Protein AF-A0A1F8BMU8-F1 (afdb_monomer_lite)

Structure (mmCIF, N/CA/C/O backbone):
data_AF-A0A1F8BMU8-F1
#
_entry.id   AF-A0A1F8BMU8-F1
#
loop_
_atom_site.group_PDB
_atom_site.id
_atom_site.type_symbol
_atom_site.label_atom_id
_atom_site.label_alt_id
_atom_site.label_comp_id
_atom_site.label_asym_id
_atom_site.label_entity_id
_atom_site.label_seq_id
_atom_site.pdbx_PDB_ins_code
_atom_site.Cartn_x
_atom_site.Cartn_y
_atom_site.Cartn_z
_atom_site.occupancy
_atom_site.B_iso_or_equiv
_atom_site.auth_seq_id
_atom_site.auth_comp_id
_atom_site.auth_asym_id
_atom_site.auth_atom_id
_atom_site.pdbx_PDB_model_num
ATOM 1 N N . MET A 1 1 ? -16.454 21.401 8.840 1.00 41.22 1 MET A N 1
ATOM 2 C CA . MET A 1 1 ? -15.847 20.115 8.422 1.00 41.22 1 MET A CA 1
ATOM 3 C C . MET A 1 1 ? -16.507 18.999 9.232 1.00 41.22 1 MET A C 1
ATOM 5 O O . MET A 1 1 ? -16.259 18.903 10.428 1.00 41.22 1 MET A O 1
ATOM 9 N N . ALA A 1 2 ? -17.448 18.252 8.647 1.00 43.56 2 ALA A N 1
ATOM 10 C CA . ALA A 1 2 ? -18.217 17.238 9.374 1.00 43.56 2 ALA A CA 1
ATOM 11 C C . ALA A 1 2 ? -17.304 16.068 9.782 1.00 43.56 2 ALA A C 1
ATOM 13 O O . ALA A 1 2 ? -16.721 15.389 8.939 1.00 43.56 2 ALA A O 1
ATOM 14 N N . LYS A 1 3 ? -17.139 15.853 11.091 1.00 48.22 3 LYS A N 1
ATOM 15 C CA . LYS A 1 3 ? -16.296 14.789 11.647 1.00 48.22 3 LYS A CA 1
ATOM 16 C C . LYS A 1 3 ? -17.099 13.487 11.621 1.00 48.22 3 LYS A C 1
ATOM 18 O O . LYS A 1 3 ? -17.746 13.147 12.605 1.00 48.22 3 LYS A O 1
ATOM 23 N N . VAL A 1 4 ? -17.082 12.779 10.491 1.00 61.41 4 VAL A N 1
ATOM 24 C CA . VAL A 1 4 ? -17.689 11.443 10.387 1.00 61.41 4 VAL A CA 1
ATOM 25 C C . VAL A 1 4 ? -16.985 10.531 11.399 1.00 61.41 4 VAL A C 1
ATOM 27 O O . VAL A 1 4 ? -15.800 10.215 11.264 1.00 61.41 4 VAL A O 1
ATOM 30 N N . ARG A 1 5 ? -17.683 10.182 12.485 1.00 62.53 5 ARG A N 1
ATOM 31 C CA . ARG A 1 5 ? -17.206 9.217 13.482 1.00 62.53 5 ARG A CA 1
ATOM 32 C C . ARG A 1 5 ? -17.523 7.821 12.957 1.00 62.53 5 ARG A C 1
ATOM 34 O O . ARG A 1 5 ? -18.650 7.357 13.069 1.00 62.53 5 ARG A O 1
ATOM 41 N N . LEU A 1 6 ? -16.527 7.178 12.355 1.00 64.56 6 LEU A N 1
ATOM 42 C CA . LEU A 1 6 ? -16.602 5.762 12.003 1.00 64.56 6 LEU A CA 1
ATOM 43 C C . LEU A 1 6 ? -16.739 4.918 13.274 1.00 64.56 6 LEU A C 1
ATOM 45 O O . LEU A 1 6 ? -16.108 5.216 14.290 1.00 64.56 6 LEU A O 1
ATOM 49 N N . SER A 1 7 ? -17.548 3.859 13.210 1.00 76.56 7 SER A N 1
ATOM 50 C CA . SER A 1 7 ? -17.653 2.893 14.305 1.00 76.56 7 SER A CA 1
ATOM 51 C C . SER A 1 7 ? -16.315 2.171 14.524 1.00 76.56 7 SER A C 1
ATOM 53 O O . SER A 1 7 ? -15.480 2.076 13.616 1.00 76.56 7 SER A O 1
ATOM 55 N N . LYS A 1 8 ? -16.105 1.643 15.735 1.00 72.81 8 LYS A N 1
ATOM 56 C CA . LYS A 1 8 ? -14.889 0.903 16.122 1.00 72.81 8 LYS A CA 1
ATOM 57 C C . LYS A 1 8 ? -14.607 -0.266 15.168 1.00 72.81 8 LYS A C 1
ATOM 59 O O . LYS A 1 8 ? -13.483 -0.443 14.705 1.00 72.81 8 LYS A O 1
ATOM 64 N N . SER A 1 9 ? -15.663 -0.998 14.805 1.00 75.56 9 SER A N 1
ATOM 65 C CA . SER A 1 9 ? -15.611 -2.101 13.839 1.00 75.56 9 SER A CA 1
ATOM 66 C C . SER A 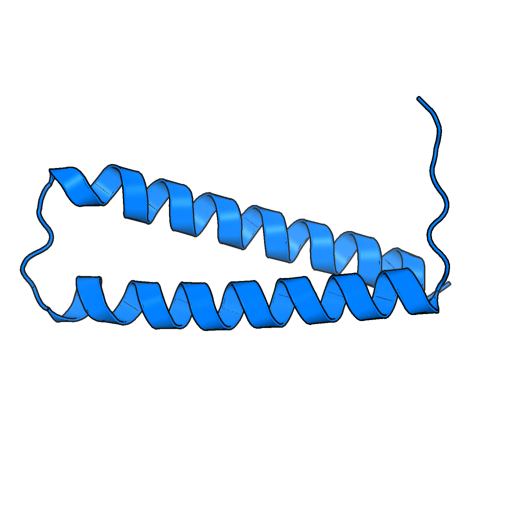1 9 ? -15.233 -1.620 12.433 1.00 75.56 9 SER A C 1
ATOM 68 O O . SER A 1 9 ? -14.279 -2.129 11.849 1.00 75.56 9 SER A O 1
ATOM 70 N N . ALA A 1 10 ? -15.890 -0.569 11.925 1.00 72.38 10 ALA A N 1
ATOM 71 C CA . ALA A 1 10 ? -15.592 -0.018 10.600 1.00 72.38 10 ALA A CA 1
ATOM 72 C C . ALA A 1 10 ? -14.147 0.495 10.494 1.00 72.38 10 ALA A C 1
ATOM 74 O O . ALA A 1 10 ? -13.477 0.269 9.490 1.00 72.38 10 ALA A O 1
ATOM 75 N N . SER A 1 11 ? -13.640 1.127 11.555 1.00 74.94 11 SER A N 1
ATOM 76 C CA . SER A 1 11 ? -12.260 1.621 11.612 1.00 74.94 11 SER A CA 1
ATOM 77 C C . SER A 1 11 ? -11.233 0.479 11.597 1.00 74.94 11 SER A C 1
ATOM 79 O O . SER A 1 11 ? -10.215 0.580 10.913 1.00 74.94 11 SER A O 1
ATOM 81 N N . LYS A 1 12 ? -11.513 -0.637 12.286 1.00 75.62 12 LYS A N 1
ATOM 82 C CA . LYS A 1 12 ? -10.653 -1.833 12.273 1.00 75.62 12 LYS A CA 1
ATOM 83 C C . LYS A 1 12 ? -10.633 -2.509 10.898 1.00 75.62 12 LYS A C 1
ATOM 85 O O . LYS A 1 12 ? -9.562 -2.871 10.419 1.00 75.62 12 LYS A O 1
ATOM 90 N N . VAL A 1 13 ? -11.795 -2.635 10.250 1.00 76.19 13 VAL A N 1
ATOM 91 C CA . VAL A 1 13 ? -11.908 -3.193 8.891 1.00 76.19 13 VAL A CA 1
ATOM 92 C C . VAL A 1 13 ? -11.140 -2.334 7.886 1.00 76.19 13 VAL A C 1
ATOM 94 O O . VAL A 1 13 ? -10.324 -2.866 7.142 1.00 76.19 13 VAL A O 1
ATOM 97 N N . LEU A 1 14 ? -11.322 -1.010 7.914 1.00 73.69 14 LEU A N 1
ATOM 98 C CA . LEU A 1 14 ? -10.582 -0.077 7.055 1.00 73.69 14 LEU A CA 1
ATOM 99 C C . LEU A 1 14 ? -9.069 -0.199 7.244 1.00 73.69 14 LEU A C 1
ATOM 101 O O . LEU A 1 14 ? -8.338 -0.309 6.265 1.00 73.69 14 LEU A O 1
ATOM 105 N N . SER A 1 15 ? -8.602 -0.227 8.495 1.00 75.50 15 SER A N 1
ATOM 106 C CA . SER A 1 15 ? -7.180 -0.404 8.802 1.00 75.50 15 SER A CA 1
ATOM 107 C C . SER A 1 15 ? -6.628 -1.705 8.206 1.00 75.50 15 SER A C 1
ATOM 109 O O . SER A 1 15 ? -5.585 -1.674 7.551 1.00 75.50 15 SER A O 1
ATOM 111 N N . SER A 1 16 ? -7.358 -2.816 8.342 1.00 77.88 16 SER A N 1
ATOM 112 C CA . SER A 1 16 ? -6.968 -4.103 7.756 1.00 77.88 16 SER A CA 1
ATOM 113 C C . SER A 1 16 ? -6.915 -4.058 6.228 1.00 77.88 16 SER A C 1
ATOM 115 O O . SER A 1 16 ? -5.943 -4.524 5.644 1.00 77.88 16 SER A O 1
ATOM 117 N N . VAL A 1 17 ? -7.924 -3.471 5.576 1.00 80.56 17 VAL A N 1
ATOM 118 C CA . VAL A 1 17 ? -7.979 -3.353 4.108 1.00 80.56 17 VAL A CA 1
ATOM 119 C C . VAL A 1 17 ? -6.803 -2.533 3.580 1.00 80.56 17 VAL A C 1
ATOM 121 O O . VAL A 1 17 ? -6.162 -2.935 2.611 1.00 80.56 17 VAL A O 1
ATOM 124 N N . PHE A 1 18 ? -6.471 -1.415 4.231 1.00 78.00 18 PHE A N 1
ATOM 125 C C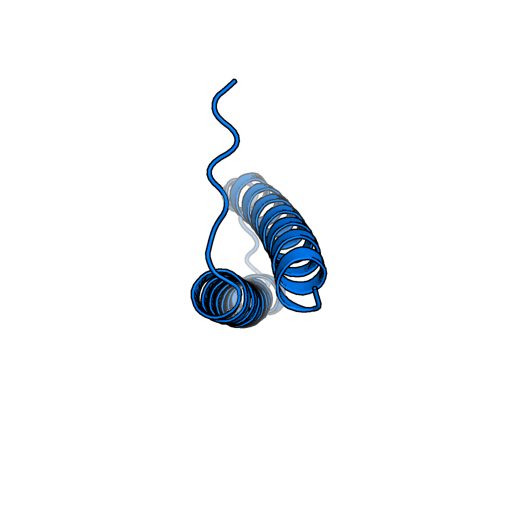A . PHE A 1 18 ? -5.330 -0.591 3.826 1.00 78.00 18 PHE A CA 1
ATOM 126 C C . PHE A 1 18 ? -3.986 -1.301 4.004 1.00 78.00 18 PHE A C 1
ATOM 128 O O . PHE A 1 18 ? -3.101 -1.117 3.168 1.00 78.00 18 PHE A O 1
ATOM 135 N N . VAL A 1 19 ? -3.823 -2.113 5.054 1.00 78.06 19 VAL A N 1
ATOM 136 C CA . VAL A 1 19 ? -2.604 -2.917 5.253 1.00 78.06 19 VAL A CA 1
ATOM 137 C C . VAL A 1 19 ? -2.471 -3.949 4.140 1.00 78.06 19 VAL A C 1
ATOM 139 O O . VAL A 1 19 ? -1.452 -3.957 3.458 1.00 78.06 19 VAL A O 1
ATOM 142 N N . SER A 1 20 ? -3.519 -4.736 3.879 1.00 77.06 20 SER A N 1
ATOM 143 C CA . SER A 1 20 ? -3.490 -5.749 2.818 1.00 77.06 20 SER A CA 1
ATOM 144 C C . SER A 1 20 ? -3.258 -5.138 1.434 1.00 77.06 20 SER A C 1
ATOM 146 O O . SER A 1 20 ? -2.478 -5.671 0.650 1.00 77.06 20 SER A O 1
ATOM 148 N N 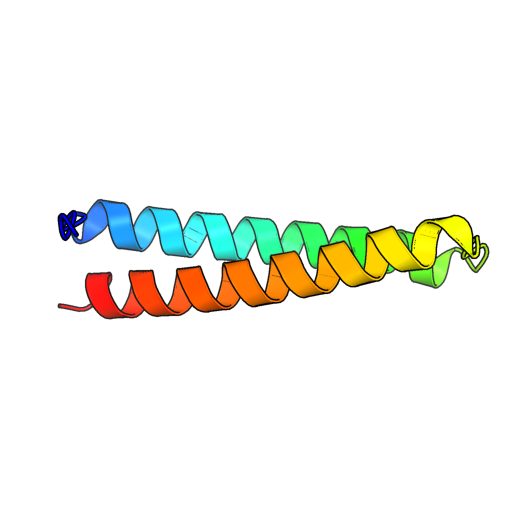. PHE A 1 21 ? -3.876 -3.990 1.131 1.00 78.81 21 PHE A N 1
ATOM 149 C CA . PHE A 1 21 ? -3.608 -3.265 -0.114 1.00 78.81 21 PHE A CA 1
ATOM 150 C C . PHE A 1 21 ? -2.141 -2.831 -0.214 1.00 78.81 21 PHE A C 1
ATOM 152 O O . PHE A 1 21 ? -1.515 -3.022 -1.255 1.00 78.81 21 PHE A O 1
ATOM 159 N N . SER A 1 22 ? -1.585 -2.287 0.872 1.00 75.44 22 SER A N 1
ATOM 160 C CA . SER A 1 22 ? -0.189 -1.838 0.920 1.00 75.44 22 SER A CA 1
ATOM 161 C C . SER A 1 22 ? 0.784 -2.997 0.699 1.00 75.44 22 SER A C 1
ATOM 163 O O . SER A 1 22 ? 1.728 -2.853 -0.071 1.00 75.44 22 SER A O 1
ATOM 165 N N . GLU A 1 23 ? 0.535 -4.156 1.314 1.00 78.69 23 GLU A N 1
ATOM 166 C CA . GLU A 1 23 ? 1.347 -5.368 1.141 1.00 78.69 23 GLU A CA 1
ATOM 167 C C . GLU A 1 23 ? 1.319 -5.883 -0.301 1.00 78.69 23 GLU A C 1
ATOM 169 O O . GLU A 1 23 ? 2.375 -6.110 -0.893 1.00 78.69 23 GLU A O 1
ATOM 174 N N . VAL A 1 24 ? 0.128 -6.020 -0.895 1.00 79.19 24 VAL A N 1
ATOM 175 C CA . VAL A 1 24 ? -0.024 -6.471 -2.289 1.00 79.19 24 VAL A CA 1
ATOM 176 C C . VAL A 1 24 ? 0.642 -5.490 -3.247 1.00 79.19 24 VAL A C 1
ATOM 178 O O . VAL A 1 24 ? 1.313 -5.900 -4.195 1.00 79.19 24 VAL A O 1
ATOM 181 N N . PHE A 1 25 ? 0.504 -4.191 -2.991 1.00 76.69 25 PHE A N 1
ATOM 182 C CA . PHE A 1 25 ? 1.112 -3.167 -3.821 1.00 76.69 25 PHE A CA 1
ATOM 183 C C . PHE A 1 25 ? 2.646 -3.191 -3.735 1.00 76.69 25 PHE A C 1
ATOM 185 O O . PHE A 1 25 ? 3.313 -3.207 -4.771 1.00 76.69 25 PHE A O 1
ATOM 192 N N . LEU A 1 26 ? 3.215 -3.281 -2.529 1.00 73.88 26 LEU A N 1
ATOM 193 C CA . LEU A 1 26 ? 4.658 -3.454 -2.311 1.00 73.88 26 LEU A CA 1
ATOM 194 C C . LEU A 1 26 ? 5.188 -4.726 -2.984 1.00 73.88 26 LEU A C 1
ATOM 196 O O . LEU A 1 26 ? 6.220 -4.680 -3.650 1.00 73.88 26 LEU A O 1
ATOM 200 N N . ALA A 1 27 ? 4.464 -5.841 -2.886 1.00 75.56 27 ALA A N 1
ATOM 201 C CA . ALA A 1 27 ? 4.815 -7.076 -3.583 1.00 75.56 27 ALA A CA 1
ATOM 202 C C . ALA A 1 27 ? 4.771 -6.907 -5.113 1.00 75.56 27 ALA A C 1
ATOM 204 O O . ALA A 1 27 ? 5.661 -7.378 -5.820 1.00 75.56 27 ALA A O 1
ATOM 205 N N . SER A 1 28 ? 3.783 -6.175 -5.636 1.00 74.00 28 SER A N 1
ATOM 206 C CA . SER A 1 28 ? 3.686 -5.878 -7.069 1.00 74.00 28 SER A CA 1
ATOM 207 C C . SER A 1 28 ? 4.799 -4.951 -7.567 1.00 74.00 28 SER A C 1
ATOM 209 O O . SER A 1 28 ? 5.208 -5.067 -8.715 1.00 74.00 28 SER A O 1
ATOM 211 N N . LEU A 1 29 ? 5.320 -4.071 -6.704 1.00 68.81 29 LEU A N 1
ATOM 212 C CA . LEU A 1 29 ? 6.428 -3.150 -6.979 1.00 68.81 29 LEU A CA 1
ATOM 213 C C . LEU A 1 29 ? 7.773 -3.871 -7.124 1.00 68.81 29 LEU A C 1
ATOM 215 O O . LEU A 1 29 ? 8.638 -3.418 -7.872 1.00 68.81 29 LEU A O 1
ATOM 219 N N . ILE A 1 30 ? 7.944 -5.000 -6.437 1.00 67.00 30 ILE A N 1
ATOM 220 C CA . ILE A 1 30 ? 9.154 -5.827 -6.501 1.00 67.00 30 ILE A CA 1
ATOM 221 C C . ILE A 1 30 ? 9.312 -6.416 -7.910 1.00 67.00 30 ILE A C 1
ATOM 223 O O . ILE A 1 30 ? 10.390 -6.357 -8.490 1.00 67.00 30 ILE A O 1
ATOM 227 N N . ILE A 1 31 ? 8.238 -6.900 -8.533 1.00 66.19 31 ILE A N 1
ATOM 228 C CA . ILE A 1 31 ? 8.313 -7.578 -9.838 1.00 66.19 31 ILE A CA 1
ATOM 229 C C . ILE A 1 31 ? 8.967 -6.690 -10.936 1.00 66.19 31 ILE A C 1
ATOM 231 O O . ILE A 1 31 ? 9.935 -7.134 -11.553 1.00 66.19 31 ILE A O 1
ATOM 235 N N . PRO A 1 32 ? 8.554 -5.424 -11.161 1.00 62.28 32 PRO A N 1
ATOM 236 C CA . PRO A 1 32 ? 9.212 -4.513 -12.101 1.00 62.28 32 PRO A CA 1
ATOM 237 C C . PRO A 1 32 ? 10.667 -4.175 -11.754 1.00 62.28 32 PRO A C 1
ATOM 239 O O . PRO A 1 32 ? 11.473 -4.002 -12.666 1.00 62.28 32 PRO A O 1
ATOM 242 N N . VAL A 1 33 ? 11.002 -4.064 -10.462 1.00 59.75 33 VAL A N 1
ATOM 243 C CA . VAL A 1 33 ? 12.358 -3.716 -9.999 1.00 59.75 33 VAL A CA 1
ATOM 244 C C . VAL A 1 33 ? 13.346 -4.842 -10.317 1.00 59.75 33 VAL A C 1
ATOM 246 O O . VAL A 1 33 ? 14.467 -4.573 -10.744 1.00 59.75 33 VAL A O 1
ATOM 249 N N . PHE A 1 34 ? 12.920 -6.100 -10.187 1.00 60.41 34 PHE A N 1
ATOM 250 C CA . PHE A 1 34 ? 13.762 -7.272 -10.451 1.00 60.41 34 PHE A CA 1
ATOM 251 C C . PHE A 1 34 ? 13.819 -7.680 -11.932 1.00 60.41 34 PHE A C 1
ATOM 253 O O . PHE A 1 34 ? 14.743 -8.379 -12.333 1.00 60.41 34 PHE A O 1
ATOM 260 N N . ILE A 1 35 ? 12.883 -7.220 -12.770 1.00 64.25 35 ILE A N 1
ATOM 261 C CA . ILE A 1 35 ? 12.870 -7.524 -14.216 1.00 64.25 35 ILE A CA 1
ATOM 262 C C . ILE A 1 35 ? 13.882 -6.659 -15.011 1.00 64.25 35 ILE A C 1
ATOM 264 O O . ILE A 1 35 ? 14.028 -6.824 -16.221 1.00 64.25 35 ILE A O 1
ATOM 268 N N . SER A 1 36 ? 14.641 -5.766 -14.357 1.00 55.16 36 SER A N 1
ATOM 269 C CA . SER A 1 36 ? 15.754 -4.956 -14.910 1.00 55.16 36 SER A CA 1
ATOM 270 C C . SER A 1 36 ? 15.447 -4.078 -16.136 1.00 55.16 36 SER A C 1
ATOM 272 O O . SER A 1 36 ? 16.294 -3.290 -16.549 1.00 55.16 36 SER A O 1
ATOM 274 N N . ARG A 1 37 ? 14.235 -4.125 -16.697 1.00 60.00 37 ARG A N 1
ATOM 275 C CA . ARG A 1 37 ? 13.735 -3.196 -17.720 1.00 60.00 37 ARG A CA 1
ATOM 276 C C . ARG A 1 37 ? 12.853 -2.142 -17.066 1.00 60.00 37 ARG A C 1
ATOM 278 O O . ARG A 1 37 ? 11.656 -2.053 -17.333 1.00 60.00 37 ARG A O 1
ATOM 285 N N . VAL A 1 38 ? 13.443 -1.361 -16.167 1.00 57.50 38 VAL A N 1
ATOM 286 C CA . VAL A 1 38 ? 12.776 -0.168 -15.641 1.00 57.50 38 VAL A CA 1
ATOM 287 C C . VAL A 1 38 ? 12.815 0.884 -16.744 1.00 57.50 38 VAL A C 1
ATOM 289 O O . VAL A 1 38 ? 13.780 1.627 -16.895 1.00 57.50 38 VAL A O 1
ATOM 292 N N . GLU A 1 39 ? 11.776 0.905 -17.575 1.00 67.69 39 GLU A N 1
ATOM 293 C CA . GLU A 1 39 ? 11.559 1.996 -18.521 1.00 67.69 39 GLU A CA 1
ATOM 294 C C . GLU A 1 39 ? 11.450 3.307 -17.733 1.00 67.69 39 GLU A C 1
ATOM 296 O O . GLU A 1 39 ? 10.699 3.382 -16.759 1.00 67.69 39 GLU A O 1
ATOM 301 N N . ILE A 1 40 ? 12.164 4.354 -18.160 1.00 66.44 40 ILE A N 1
ATOM 302 C CA . ILE A 1 40 ? 12.144 5.679 -17.507 1.00 66.44 40 ILE A CA 1
ATOM 303 C C . ILE A 1 40 ? 10.700 6.191 -17.348 1.00 66.44 40 ILE A C 1
ATOM 305 O O . ILE A 1 40 ? 10.355 6.790 -16.332 1.00 66.44 40 ILE A O 1
ATOM 309 N N . ALA A 1 41 ? 9.822 5.855 -18.298 1.00 71.81 41 ALA A N 1
ATOM 310 C CA . ALA A 1 41 ? 8.394 6.163 -18.269 1.00 71.81 41 ALA A CA 1
ATOM 311 C C . ALA A 1 41 ? 7.619 5.532 -17.090 1.00 71.81 41 ALA A C 1
ATOM 313 O O . ALA A 1 41 ? 6.546 6.017 -16.737 1.00 71.81 41 ALA A O 1
ATOM 314 N N . ARG A 1 42 ? 8.139 4.473 -16.455 1.00 70.12 42 ARG A N 1
ATOM 315 C CA . ARG A 1 42 ? 7.515 3.811 -15.296 1.00 70.12 42 ARG A CA 1
ATOM 316 C C . ARG A 1 42 ? 7.984 4.372 -13.958 1.00 70.12 42 ARG A C 1
ATOM 318 O O . ARG A 1 42 ? 7.300 4.162 -12.962 1.00 70.12 42 ARG A O 1
ATOM 325 N N . ILE A 1 43 ? 9.086 5.126 -13.916 1.00 76.50 43 ILE A N 1
ATOM 326 C CA . ILE A 1 43 ? 9.600 5.751 -12.684 1.00 76.50 43 ILE A CA 1
ATOM 327 C C . ILE A 1 43 ? 8.538 6.639 -12.004 1.00 76.50 43 ILE A C 1
ATOM 329 O O . ILE A 1 43 ? 8.338 6.478 -10.799 1.00 76.50 43 ILE A O 1
ATOM 333 N N . PRO A 1 44 ? 7.781 7.497 -12.724 1.00 77.44 44 PRO A N 1
ATOM 334 C CA . PRO A 1 44 ? 6.704 8.276 -12.114 1.00 77.44 44 PRO A CA 1
ATOM 335 C C . PRO A 1 44 ? 5.617 7.402 -11.480 1.00 77.44 44 PRO A C 1
ATOM 337 O O . PRO A 1 44 ? 5.129 7.728 -10.403 1.00 77.44 44 PRO A O 1
ATOM 340 N N . VAL A 1 45 ? 5.272 6.274 -12.112 1.00 78.44 45 VAL A N 1
ATOM 341 C CA . VAL A 1 45 ? 4.260 5.324 -11.618 1.00 78.44 45 VAL A CA 1
ATOM 342 C C . VAL A 1 45 ? 4.748 4.613 -10.356 1.00 78.44 45 VAL A C 1
ATOM 344 O O . VAL A 1 45 ? 3.988 4.474 -9.401 1.00 78.44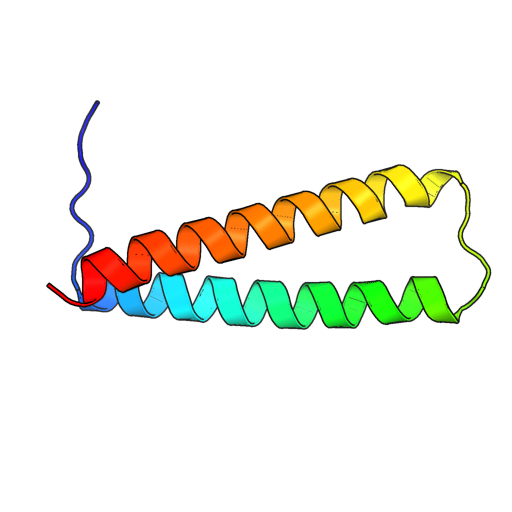 45 VAL A O 1
ATOM 347 N N . LEU A 1 46 ? 6.025 4.218 -10.320 1.00 75.62 46 LEU A N 1
ATOM 348 C CA . LEU A 1 46 ? 6.650 3.616 -9.141 1.00 75.62 46 LEU A CA 1
ATOM 349 C C . LEU A 1 46 ? 6.665 4.605 -7.963 1.00 75.62 46 LEU A C 1
ATOM 351 O O . LEU A 1 46 ? 6.272 4.241 -6.857 1.00 75.62 46 LEU A O 1
ATOM 355 N N . ILE A 1 47 ? 7.041 5.867 -8.204 1.00 81.19 47 ILE A N 1
ATOM 356 C CA . ILE A 1 47 ? 7.044 6.929 -7.183 1.00 81.19 47 ILE A CA 1
ATOM 357 C C . ILE A 1 47 ? 5.624 7.197 -6.666 1.00 81.19 47 ILE A C 1
ATOM 359 O O . ILE A 1 47 ? 5.409 7.212 -5.455 1.00 81.19 47 ILE A O 1
ATOM 363 N N . LEU A 1 48 ? 4.642 7.359 -7.562 1.00 80.50 48 LEU A N 1
ATOM 364 C CA . LEU A 1 48 ? 3.226 7.512 -7.197 1.00 80.50 48 LEU A CA 1
ATOM 365 C C . LEU A 1 48 ? 2.738 6.338 -6.350 1.00 80.50 48 LEU A C 1
ATOM 367 O O . LEU A 1 48 ? 2.065 6.532 -5.342 1.00 80.50 48 LEU A O 1
ATOM 371 N N . GLY A 1 49 ? 3.129 5.128 -6.730 1.00 79.38 49 GLY A N 1
ATOM 372 C CA . GLY A 1 49 ? 2.843 3.914 -5.992 1.00 79.38 49 GLY A CA 1
ATOM 373 C C . GLY A 1 49 ? 3.363 3.924 -4.559 1.00 79.38 49 GLY A C 1
ATOM 374 O O . GLY A 1 49 ? 2.624 3.648 -3.610 1.00 79.38 49 GLY A O 1
ATOM 375 N N . VAL A 1 50 ? 4.639 4.266 -4.390 1.00 81.81 50 VAL A N 1
ATOM 376 C CA . VAL A 1 50 ? 5.270 4.375 -3.070 1.00 81.81 50 VAL A CA 1
ATOM 377 C C . VAL A 1 50 ? 4.554 5.429 -2.220 1.00 81.81 50 VAL A C 1
ATOM 379 O O . VAL A 1 50 ? 4.223 5.162 -1.065 1.00 81.81 50 VAL A O 1
ATOM 382 N N . LEU A 1 51 ? 4.223 6.591 -2.793 1.00 80.69 51 LEU A N 1
ATOM 383 C CA . LEU A 1 51 ? 3.483 7.646 -2.092 1.00 80.69 51 LEU A CA 1
ATOM 384 C C . LEU A 1 51 ? 2.079 7.193 -1.657 1.00 80.69 51 LEU A C 1
ATOM 386 O O . LEU A 1 51 ? 1.680 7.445 -0.519 1.00 80.69 51 LEU A O 1
ATOM 390 N N . LEU A 1 52 ? 1.345 6.485 -2.521 1.00 80.12 52 LEU A N 1
ATOM 391 C CA . LEU A 1 52 ? 0.023 5.929 -2.202 1.00 80.12 52 LEU A CA 1
ATOM 392 C C . LEU A 1 52 ? 0.089 4.872 -1.094 1.00 80.12 52 LEU A C 1
ATOM 394 O O . LEU A 1 52 ? -0.802 4.805 -0.243 1.00 80.12 52 LEU A O 1
ATOM 398 N N . THR A 1 53 ? 1.158 4.080 -1.069 1.00 80.06 53 THR A N 1
ATOM 399 C CA . THR A 1 53 ? 1.403 3.083 -0.020 1.00 80.06 53 THR A CA 1
ATOM 400 C C . THR A 1 53 ? 1.640 3.764 1.324 1.00 80.06 53 THR A C 1
ATOM 402 O O . THR A 1 53 ? 0.979 3.437 2.308 1.00 80.06 53 THR A O 1
ATOM 405 N N . ILE A 1 54 ? 2.511 4.778 1.365 1.00 79.75 54 ILE A N 1
ATOM 406 C CA . ILE A 1 54 ? 2.778 5.567 2.578 1.00 79.75 54 ILE A CA 1
ATOM 407 C C . ILE A 1 54 ? 1.488 6.221 3.094 1.00 79.75 54 ILE A C 1
ATOM 409 O O . ILE A 1 54 ? 1.192 6.154 4.289 1.00 79.75 54 ILE A O 1
ATOM 413 N N . ALA A 1 55 ? 0.682 6.801 2.199 1.00 79.50 55 ALA A N 1
ATOM 414 C CA . ALA A 1 55 ? -0.604 7.392 2.558 1.00 79.50 55 ALA A CA 1
ATOM 415 C C . ALA A 1 55 ? -1.575 6.353 3.148 1.00 79.50 55 ALA A C 1
ATOM 417 O O . ALA A 1 55 ? -2.220 6.618 4.164 1.00 79.50 55 ALA A O 1
ATOM 418 N N . SER A 1 56 ? -1.642 5.158 2.556 1.00 77.25 56 SER A N 1
ATOM 419 C CA . SER A 1 56 ? -2.503 4.060 3.018 1.00 77.25 56 SER A CA 1
ATOM 420 C C . SER A 1 56 ? -2.090 3.541 4.396 1.00 77.25 56 SER A C 1
ATOM 422 O O . SER A 1 56 ? -2.944 3.350 5.263 1.00 77.25 56 SER A O 1
ATOM 424 N N . VAL A 1 57 ? -0.786 3.391 4.647 1.00 76.75 57 VAL A N 1
ATOM 425 C CA . VAL A 1 57 ? -0.250 3.025 5.968 1.00 76.75 57 VAL A CA 1
ATOM 426 C C . VAL A 1 57 ? -0.602 4.091 7.007 1.00 76.75 57 VAL A C 1
ATOM 428 O O . VAL A 1 57 ? -1.093 3.761 8.088 1.00 76.75 57 VAL A O 1
ATOM 431 N N . PHE A 1 58 ? -0.436 5.374 6.677 1.00 80.81 58 PHE A N 1
ATOM 432 C CA . PHE A 1 58 ? -0.792 6.471 7.578 1.00 80.81 58 PHE A CA 1
ATOM 433 C C . PHE A 1 58 ? -2.293 6.495 7.910 1.00 80.81 58 PHE A C 1
ATOM 435 O O . PHE A 1 58 ? -2.677 6.638 9.075 1.00 80.81 58 PHE A O 1
ATOM 442 N N . LEU A 1 59 ? -3.152 6.304 6.903 1.00 78.00 59 LEU A N 1
ATOM 443 C CA . LEU A 1 59 ? -4.599 6.152 7.081 1.00 78.00 59 LEU A CA 1
ATOM 444 C C . LEU A 1 59 ? -4.917 4.956 7.982 1.00 78.00 59 LEU A C 1
ATOM 446 O O . LEU A 1 59 ? -5.704 5.093 8.918 1.00 78.00 59 LEU A O 1
ATOM 450 N N . SER A 1 60 ? -4.267 3.813 7.757 1.00 72.94 60 SER A N 1
ATOM 451 C CA . SER A 1 60 ? -4.452 2.613 8.571 1.00 72.94 60 SER A CA 1
ATOM 452 C C . SER A 1 60 ? -4.120 2.849 10.044 1.00 72.94 60 SER A C 1
ATOM 454 O O . SER A 1 60 ? -4.935 2.520 10.905 1.00 72.94 60 SER A O 1
ATOM 456 N N . ILE A 1 61 ? -2.992 3.503 10.344 1.00 77.06 61 ILE A N 1
ATOM 457 C CA . ILE A 1 61 ? -2.607 3.866 11.717 1.00 77.06 61 ILE A CA 1
ATOM 458 C C . ILE A 1 61 ? -3.669 4.773 12.345 1.00 77.06 61 ILE A C 1
ATOM 460 O O . ILE A 1 61 ? -4.142 4.501 13.448 1.00 77.06 61 ILE A O 1
ATOM 464 N N . LYS A 1 62 ? -4.116 5.814 11.630 1.00 77.25 62 LYS A N 1
ATOM 465 C CA . LYS A 1 62 ? -5.137 6.745 12.138 1.00 77.25 62 LYS A CA 1
ATOM 466 C C . LYS A 1 62 ? -6.483 6.079 12.406 1.00 77.25 62 LYS A C 1
ATOM 468 O O . LYS A 1 62 ? -7.143 6.423 13.390 1.00 77.25 62 LYS A O 1
ATOM 473 N N . PHE A 1 63 ? -6.911 5.145 11.562 1.00 73.69 63 PHE A N 1
ATOM 474 C CA . PHE A 1 63 ? -8.135 4.383 11.808 1.00 73.69 63 PHE A CA 1
ATOM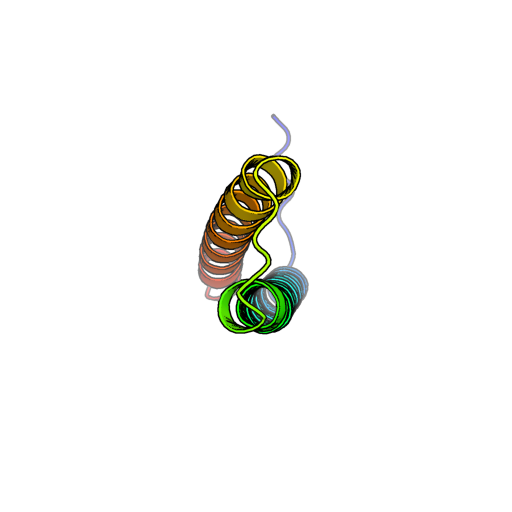 475 C C . PHE A 1 63 ? -7.949 3.350 12.923 1.00 73.69 63 PHE A C 1
ATOM 477 O O . PHE A 1 63 ? -8.840 3.211 13.757 1.00 73.69 63 PHE A O 1
ATOM 484 N N . GLY A 1 64 ? -6.791 2.693 13.012 1.00 69.94 64 GLY A N 1
ATOM 485 C CA . GLY A 1 64 ? -6.452 1.767 14.093 1.00 69.94 64 GLY A CA 1
ATOM 486 C C . GLY A 1 64 ? -6.423 2.435 15.473 1.00 69.94 64 GLY A C 1
ATOM 487 O O . GLY A 1 64 ? -6.989 1.897 16.423 1.00 69.94 64 GLY A O 1
ATOM 488 N N . GLU A 1 65 ? -5.853 3.640 15.581 1.00 71.62 65 GLU A N 1
ATOM 489 C CA . GLU A 1 65 ? -5.895 4.460 16.803 1.00 71.62 65 GLU A CA 1
ATOM 490 C C . GLU A 1 65 ? -7.337 4.776 17.214 1.00 71.62 65 GLU A C 1
ATOM 492 O O . GLU A 1 65 ? -7.716 4.587 18.369 1.00 71.62 65 GLU A O 1
ATOM 497 N N . ARG A 1 66 ? -8.180 5.194 16.260 1.00 63.59 66 ARG A N 1
ATOM 498 C CA . A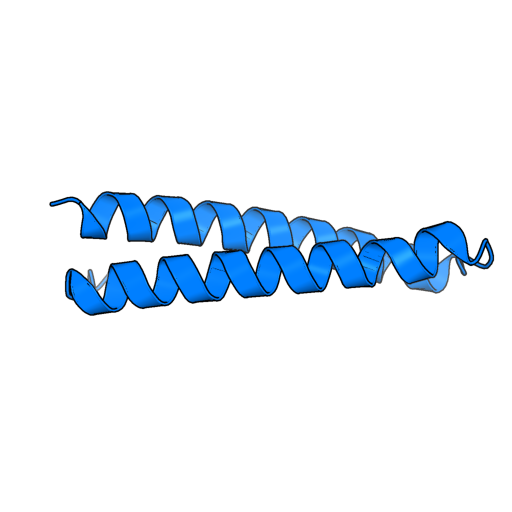RG A 1 66 ? -9.604 5.464 16.520 1.00 63.59 66 ARG A CA 1
ATOM 499 C C . ARG A 1 66 ? -10.400 4.208 16.870 1.00 63.59 66 ARG A C 1
ATOM 501 O O . ARG A 1 66 ? -11.374 4.310 17.605 1.00 63.59 66 ARG A O 1
ATOM 508 N N . ALA A 1 67 ? -9.992 3.046 16.365 1.00 57.03 67 ALA A N 1
ATOM 509 C CA . ALA A 1 67 ? -10.595 1.751 16.662 1.00 57.03 67 ALA A CA 1
ATOM 510 C C . ALA A 1 67 ? -10.157 1.162 18.012 1.00 57.03 67 ALA A C 1
ATOM 512 O O . ALA A 1 67 ? -10.732 0.164 18.436 1.00 57.03 67 ALA A O 1
ATOM 513 N N . LYS A 1 68 ? -9.126 1.703 18.674 1.00 55.94 68 LYS A N 1
ATOM 514 C CA . LYS A 1 68 ? -8.697 1.246 20.006 1.00 55.94 68 LYS A CA 1
ATOM 515 C C . LYS A 1 68 ? -9.447 1.928 21.156 1.00 55.94 68 LYS A C 1
ATOM 517 O O . LYS A 1 68 ? -9.414 1.386 22.256 1.00 55.94 68 LYS A O 1
ATOM 522 N N . ILE A 1 69 ? -10.163 3.027 20.893 1.00 47.00 69 ILE A N 1
ATOM 523 C CA . ILE A 1 69 ? -11.051 3.710 21.856 1.00 47.00 69 ILE A CA 1
ATOM 524 C C . ILE A 1 69 ? -12.320 2.884 22.049 1.00 47.00 69 ILE A C 1
ATOM 526 O O . ILE A 1 69 ? -12.993 2.556 21.048 1.00 47.00 69 ILE A O 1
#

Organism: NCBI:txid1802518

Sequence (69 aa):
MAKVRLSKSASKVLSSVFVSFSEVFLASLIIPVFISRVEIARIPVLILGVLLTIASVFLSIKFGERAKI

Radius of gyration: 15.49 Å; chains: 1; bounding box: 34×28×40 Å

Secondary structure (DSSP, 8-state):
-------HHHHHHHHHHHHHHHHHHHHHHHHHHHTS---GGGHHHHHHHHHHHHHHHHHHHHHHHHHH-

pLDDT: mean 71.1, std 9.59, range [41.22, 81.81]

Foldseek 3Di:
DDDPQDALVRLQVLLVVLVVVLVVLVVVLVVCVVVPPPPPVCVVVSVVSVVSSVVSNVSSVVSNVSSVD